Protein AF-A0A800DMW5-F1 (afdb_monomer_lite)

Structure (mmCIF, N/CA/C/O backbone):
data_AF-A0A800DMW5-F1
#
_entry.id   AF-A0A800DMW5-F1
#
loop_
_atom_site.group_PDB
_atom_site.id
_atom_site.type_symbol
_atom_site.label_atom_id
_atom_site.label_alt_id
_atom_site.label_comp_id
_atom_site.label_asym_id
_atom_site.label_entity_id
_atom_site.label_seq_id
_atom_site.pdbx_PDB_ins_code
_atom_site.Cartn_x
_atom_site.Cartn_y
_atom_site.Cartn_z
_atom_site.occupancy
_atom_site.B_iso_or_equiv
_atom_site.auth_seq_id
_atom_site.auth_comp_id
_atom_site.auth_asym_id
_atom_site.auth_atom_id
_atom_site.pdbx_PDB_model_num
ATOM 1 N N . MET A 1 1 ? -12.507 16.345 36.705 1.00 43.25 1 MET A N 1
ATOM 2 C CA . MET A 1 1 ? -12.573 17.531 35.818 1.00 43.25 1 MET A CA 1
ATOM 3 C C . MET A 1 1 ? -13.017 17.084 34.429 1.00 43.25 1 MET A C 1
ATOM 5 O O . MET A 1 1 ? -12.332 16.263 33.837 1.00 43.25 1 MET A O 1
ATOM 9 N N . LYS A 1 2 ? -14.169 17.547 33.919 1.00 49.44 2 LYS A N 1
ATOM 10 C CA . LYS A 1 2 ? -14.562 17.287 32.521 1.00 49.44 2 LYS A CA 1
ATOM 11 C C . LYS A 1 2 ? -13.720 18.191 31.621 1.00 49.44 2 LYS A C 1
ATOM 13 O O . LYS A 1 2 ? -13.808 19.409 31.737 1.00 49.44 2 LYS A O 1
ATOM 18 N N . SER A 1 3 ? -12.878 17.605 30.775 1.00 57.31 3 SER A N 1
ATOM 19 C CA . SER A 1 3 ? -12.118 18.364 29.781 1.00 57.31 3 SER A CA 1
ATOM 20 C C . SER A 1 3 ? -13.110 18.980 28.786 1.00 57.31 3 SER A C 1
ATOM 22 O O . SER A 1 3 ? -13.932 18.280 28.190 1.00 57.31 3 SER A O 1
ATOM 24 N N . ASN A 1 4 ? -13.095 20.307 28.665 1.00 63.50 4 ASN A N 1
ATOM 25 C CA . ASN A 1 4 ? -13.9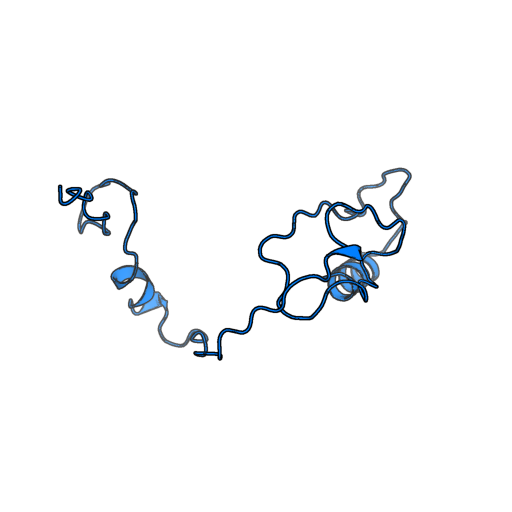30 21.036 27.716 1.00 63.50 4 ASN A CA 1
ATOM 26 C C . ASN A 1 4 ? -13.307 20.848 26.321 1.00 63.50 4 ASN A C 1
ATOM 28 O O . ASN A 1 4 ? -12.524 21.678 25.858 1.00 63.50 4 ASN A O 1
ATOM 32 N N . ARG A 1 5 ? -13.560 19.700 25.677 1.00 65.50 5 ARG A N 1
ATOM 33 C CA . ARG A 1 5 ? -13.097 19.455 24.303 1.00 65.50 5 ARG A CA 1
ATOM 34 C C . ARG A 1 5 ? -13.692 20.532 23.398 1.00 65.50 5 ARG A C 1
ATOM 36 O O . ARG A 1 5 ? -14.913 20.659 23.308 1.00 65.50 5 ARG A O 1
ATOM 43 N N . ARG A 1 6 ? -12.833 21.299 22.716 1.00 69.94 6 ARG A N 1
ATOM 44 C CA . ARG A 1 6 ? -13.268 22.192 21.634 1.00 69.94 6 ARG A CA 1
ATOM 45 C C . ARG A 1 6 ? -14.056 21.359 20.623 1.00 69.94 6 ARG A C 1
ATOM 47 O O . ARG A 1 6 ? -13.559 20.329 20.169 1.00 69.94 6 ARG A O 1
ATOM 54 N N . LYS A 1 7 ? -15.284 21.786 20.309 1.00 79.31 7 LYS A N 1
ATOM 55 C CA . LYS A 1 7 ? -16.064 21.174 19.230 1.00 79.31 7 LYS A CA 1
ATOM 56 C C . LYS A 1 7 ? -15.272 21.296 17.928 1.00 79.31 7 LYS A C 1
ATOM 58 O O . LYS A 1 7 ? -14.618 22.314 17.696 1.00 79.31 7 LYS A O 1
ATOM 63 N N . GLY A 1 8 ? -15.318 20.235 17.128 1.00 87.50 8 GLY A N 1
ATOM 64 C CA . GLY A 1 8 ? -14.763 20.227 15.784 1.00 87.50 8 GLY A CA 1
ATOM 65 C C . GLY A 1 8 ? -15.374 21.323 14.911 1.00 87.50 8 GLY A C 1
ATOM 66 O O . GLY A 1 8 ? -16.383 21.941 15.250 1.00 87.50 8 GLY A O 1
ATOM 67 N N . THR A 1 9 ? -14.724 21.586 13.792 1.00 92.12 9 THR A N 1
ATOM 68 C CA . THR A 1 9 ? -15.168 22.570 12.798 1.00 92.12 9 THR A CA 1
ATOM 69 C C . THR A 1 9 ? -16.100 21.917 11.780 1.00 92.12 9 THR A C 1
ATOM 71 O O . THR A 1 9 ? -16.104 20.703 11.647 1.00 92.12 9 THR A O 1
ATOM 74 N N . GLN A 1 10 ? -16.885 22.701 11.051 1.00 91.75 10 GLN A N 1
ATOM 75 C CA . GLN A 1 10 ? -17.679 22.225 9.914 1.00 91.75 10 GLN A CA 1
ATOM 76 C C . GLN A 1 10 ? -17.590 23.251 8.785 1.00 91.75 10 GLN A C 1
ATOM 78 O O . GLN A 1 10 ? -17.141 24.381 9.004 1.00 91.75 10 GLN A O 1
ATOM 83 N N . THR A 1 11 ? -17.976 22.862 7.573 1.00 90.44 11 THR A N 1
ATOM 84 C CA . THR A 1 11 ? -17.944 23.772 6.420 1.00 90.44 11 THR A CA 1
ATOM 85 C C . THR A 1 11 ? -18.877 24.966 6.662 1.00 90.44 11 THR A C 1
ATOM 87 O O . THR A 1 11 ? -20.037 24.790 7.031 1.00 90.44 11 THR A O 1
ATOM 90 N N . SER A 1 12 ? -18.355 26.186 6.488 1.00 88.44 12 SER A N 1
ATOM 91 C CA . SER A 1 12 ? -19.148 27.422 6.539 1.00 88.44 12 SER A CA 1
ATOM 92 C C . SER A 1 12 ? -19.872 27.630 5.213 1.00 88.44 12 SER A C 1
ATOM 94 O O . SER A 1 12 ? -19.358 27.251 4.163 1.00 88.44 12 SER A O 1
ATOM 96 N N . SER A 1 13 ? -21.029 28.289 5.246 1.00 89.75 13 SER A N 1
ATOM 97 C CA . SER A 1 13 ? -21.720 28.731 4.031 1.00 89.75 13 SER A CA 1
ATOM 98 C C . SER A 1 13 ? -20.926 29.782 3.247 1.00 89.75 13 SER A C 1
ATOM 100 O O . SER A 1 13 ? -21.142 29.938 2.049 1.00 89.75 13 SER A O 1
ATOM 102 N N . PHE A 1 14 ? -20.019 30.508 3.909 1.00 90.50 14 PHE A N 1
ATOM 103 C CA . PHE A 1 14 ? -19.172 31.525 3.289 1.00 90.50 14 PHE A CA 1
ATOM 104 C C . PHE A 1 14 ? -17.850 31.720 4.050 1.00 90.50 14 PHE A C 1
ATOM 106 O O . PHE A 1 14 ? -17.793 31.561 5.274 1.00 90.50 14 PHE A O 1
ATOM 113 N N . GLY A 1 15 ? -16.790 32.101 3.332 1.00 88.81 15 GLY A N 1
ATOM 114 C CA . GLY A 1 15 ? -15.454 32.308 3.897 1.00 88.81 15 GLY A CA 1
ATOM 115 C C . GLY A 1 15 ? -14.758 31.011 4.328 1.00 88.81 15 GLY A C 1
ATOM 116 O O . GLY A 1 15 ? -15.199 29.908 4.008 1.00 88.81 15 GLY A O 1
ATOM 117 N N . VAL A 1 16 ? -13.643 31.141 5.054 1.00 81.00 16 VAL A N 1
ATOM 118 C CA . VAL A 1 16 ? -12.819 29.998 5.478 1.00 81.00 16 VAL A CA 1
ATOM 119 C C . VAL A 1 16 ? -12.775 29.914 7.009 1.00 81.00 16 VAL A C 1
ATOM 121 O O . VAL A 1 16 ? -12.029 30.666 7.635 1.00 81.00 16 VAL A O 1
ATOM 124 N N . PRO A 1 17 ? -13.562 29.022 7.642 1.00 81.25 17 PRO A N 1
ATOM 125 C CA . PRO A 1 17 ? -13.427 28.722 9.065 1.00 81.25 17 PRO A CA 1
ATOM 126 C C . PRO A 1 17 ? -12.211 27.809 9.325 1.00 81.25 17 PRO A C 1
ATOM 128 O O . PRO A 1 17 ? -11.483 27.419 8.410 1.00 81.25 17 PRO A O 1
ATOM 131 N N . GLY A 1 18 ? -11.992 27.433 10.590 1.00 82.06 18 GLY A N 1
ATOM 132 C CA . GLY A 1 18 ? -10.945 26.477 10.967 1.00 82.06 18 GLY A CA 1
ATOM 133 C C . GLY A 1 18 ? -11.162 25.064 10.399 1.00 82.06 18 GLY A C 1
ATOM 134 O O . GLY A 1 18 ? -12.261 24.706 9.980 1.00 82.06 18 GLY A O 1
ATOM 135 N N . ARG A 1 19 ? -10.108 24.239 10.437 1.00 86.94 19 ARG A N 1
ATOM 136 C CA . ARG A 1 19 ? -10.098 22.833 9.975 1.00 86.94 19 ARG A CA 1
ATOM 137 C C . ARG A 1 19 ? -9.640 21.869 11.073 1.00 86.94 19 ARG A C 1
ATOM 139 O O . ARG A 1 19 ? -8.791 21.012 10.865 1.00 86.94 19 ARG A O 1
ATOM 146 N N . ILE A 1 20 ? -10.162 22.055 12.278 1.00 90.69 20 ILE A N 1
ATOM 147 C CA . ILE A 1 20 ? -9.801 21.259 13.458 1.00 90.69 20 ILE A CA 1
ATOM 148 C C . ILE A 1 20 ? -10.924 20.255 13.691 1.00 90.69 20 ILE A C 1
ATOM 150 O O . ILE A 1 20 ? -12.065 20.681 13.854 1.00 90.69 20 ILE A O 1
ATOM 154 N N . GLY A 1 21 ? -10.627 18.950 13.667 1.00 88.94 21 GLY A N 1
ATOM 155 C CA . GLY A 1 21 ? -11.639 17.893 13.821 1.00 88.94 21 GLY A CA 1
ATOM 156 C C . GLY A 1 21 ? -12.847 18.107 12.903 1.00 88.94 21 GLY A C 1
ATOM 157 O O . GLY A 1 21 ? -13.970 18.176 13.391 1.00 88.94 21 GLY A O 1
ATOM 158 N N . HIS A 1 22 ? -12.590 18.373 11.620 1.00 91.12 22 HIS A N 1
ATOM 159 C CA . HIS A 1 22 ? -13.588 18.905 10.697 1.00 91.12 22 HIS A CA 1
ATOM 160 C C . HIS A 1 22 ? -14.642 17.860 10.310 1.00 91.12 22 HIS A C 1
ATOM 162 O O . HIS A 1 22 ? -14.304 16.827 9.734 1.00 91.12 22 HIS A O 1
ATOM 168 N N . ASP A 1 23 ? -15.912 18.155 10.569 1.00 91.81 23 ASP A N 1
ATOM 169 C CA . ASP A 1 23 ? -17.048 17.381 10.088 1.00 91.81 23 ASP A CA 1
ATOM 170 C C . ASP A 1 23 ? -17.370 17.773 8.638 1.00 91.81 23 ASP A C 1
ATOM 172 O O . ASP A 1 23 ? -17.811 18.888 8.344 1.00 91.81 23 ASP A O 1
ATOM 176 N N . SER A 1 24 ? -17.118 16.837 7.723 1.00 91.62 24 SER A N 1
ATOM 177 C CA . SER A 1 24 ? -17.358 16.976 6.282 1.00 91.62 24 SER A CA 1
ATOM 178 C C . SER A 1 24 ? -18.634 16.263 5.817 1.00 91.62 24 SER A C 1
ATOM 180 O O . SER A 1 24 ? -18.875 16.177 4.611 1.00 91.62 24 SER A O 1
ATOM 182 N N . THR A 1 25 ? -19.482 15.794 6.744 1.00 90.94 25 THR A N 1
ATOM 183 C CA . THR A 1 25 ? -20.695 15.015 6.438 1.00 90.94 25 THR A CA 1
ATOM 184 C C . THR A 1 25 ? -21.584 15.724 5.416 1.00 90.94 25 THR A C 1
ATOM 186 O O . THR A 1 25 ? -21.982 15.114 4.429 1.00 90.94 25 THR A O 1
ATOM 189 N N . THR A 1 26 ? -21.836 17.027 5.579 1.00 91.62 26 THR A N 1
ATOM 190 C CA . THR A 1 26 ? -22.666 17.810 4.644 1.00 91.62 26 THR A CA 1
ATOM 191 C C . THR A 1 26 ? -22.112 17.825 3.216 1.00 91.62 26 THR A C 1
ATOM 193 O O . THR A 1 26 ? -22.881 17.767 2.260 1.00 91.62 26 THR A O 1
ATOM 196 N N . PHE A 1 27 ? -20.786 17.888 3.050 1.00 91.31 27 PHE A N 1
ATOM 197 C CA . PHE A 1 27 ? -20.147 17.897 1.732 1.00 91.31 27 PHE A CA 1
ATOM 198 C C . PHE A 1 27 ? -20.296 16.542 1.030 1.00 91.31 27 PHE A C 1
ATOM 200 O O . PHE A 1 27 ? -20.760 16.492 -0.111 1.00 91.31 27 PHE A O 1
ATOM 207 N N . TYR A 1 28 ? -19.985 15.446 1.728 1.00 90.38 28 TYR A N 1
ATOM 208 C CA . TYR A 1 28 ? -20.113 14.088 1.184 1.00 90.38 28 TYR A CA 1
ATOM 209 C C . TYR A 1 28 ? -21.571 13.622 1.036 1.00 90.38 28 TYR A C 1
ATOM 211 O O . TYR A 1 28 ? -21.849 12.726 0.247 1.00 90.38 28 TYR A O 1
ATOM 219 N N . ALA A 1 29 ? -22.518 14.253 1.739 1.00 90.69 29 ALA A N 1
ATOM 220 C CA . ALA A 1 29 ? -23.955 14.037 1.560 1.00 90.69 29 ALA A CA 1
ATOM 221 C C . ALA A 1 29 ? -24.567 14.854 0.402 1.00 90.69 29 ALA A C 1
ATOM 223 O O . ALA A 1 29 ? -25.759 14.718 0.122 1.00 90.69 29 ALA A O 1
ATOM 224 N N . SER A 1 30 ? -23.793 15.723 -0.258 1.00 93.31 30 SER A N 1
ATOM 225 C CA . SER A 1 30 ? -24.287 16.542 -1.369 1.00 93.31 30 SER A CA 1
ATOM 226 C C . SER A 1 30 ? -24.544 15.716 -2.636 1.00 93.31 30 SER A C 1
ATOM 228 O O . SER A 1 30 ? -23.995 14.630 -2.826 1.00 93.31 30 SER A O 1
ATOM 230 N N . ARG A 1 31 ? -25.341 16.270 -3.561 1.00 95.88 31 ARG A N 1
ATOM 231 C CA . ARG A 1 31 ? -25.677 15.616 -4.840 1.00 95.88 31 ARG A CA 1
ATOM 232 C C . ARG A 1 31 ? -24.468 15.310 -5.725 1.00 95.88 31 ARG A C 1
ATOM 234 O O . ARG A 1 31 ? -24.583 14.479 -6.614 1.00 95.88 31 ARG A O 1
ATOM 241 N N . LEU A 1 32 ? -23.313 15.934 -5.477 1.00 93.69 32 LEU A N 1
ATOM 242 C CA . LEU A 1 32 ? -22.068 15.612 -6.181 1.00 93.69 32 LEU A CA 1
ATOM 243 C C . LEU A 1 32 ? -21.700 14.124 -6.051 1.00 93.69 32 LEU A C 1
ATOM 245 O O . LEU A 1 32 ? -21.122 13.554 -6.970 1.00 93.69 32 LEU A O 1
ATOM 249 N N . TYR A 1 33 ? -22.056 13.504 -4.924 1.00 92.44 33 TYR A N 1
ATOM 250 C CA . TYR A 1 33 ? -21.789 12.095 -4.639 1.00 92.44 33 TYR A CA 1
ATOM 251 C C . TYR A 1 33 ? -22.997 11.187 -4.933 1.00 92.44 33 TYR A C 1
ATOM 253 O O . TYR A 1 33 ? -22.969 9.991 -4.632 1.00 92.44 33 TYR A O 1
ATOM 261 N N . GLU A 1 34 ? -24.069 11.723 -5.527 1.00 93.00 34 GLU A N 1
ATOM 262 C CA . GLU A 1 34 ? -25.233 10.942 -5.948 1.00 93.00 34 GLU A CA 1
ATOM 263 C C . GLU A 1 34 ? -24.818 9.960 -7.060 1.00 93.00 34 GLU A C 1
ATOM 265 O O . GLU A 1 34 ? -24.283 10.354 -8.091 1.00 93.00 34 GLU A O 1
ATOM 270 N N . GLY A 1 35 ? -25.022 8.658 -6.837 1.00 90.06 35 GLY A N 1
ATOM 271 C CA . GLY A 1 35 ? -24.662 7.603 -7.796 1.00 90.06 35 GLY A CA 1
ATOM 272 C C . GLY A 1 35 ? -23.221 7.085 -7.709 1.00 90.06 35 GLY A C 1
ATOM 273 O O . GLY A 1 35 ? -22.906 6.097 -8.371 1.00 90.06 35 GLY A O 1
ATOM 274 N N . LEU A 1 36 ? -22.361 7.673 -6.870 1.00 91.44 36 LEU A N 1
ATOM 275 C CA . LEU A 1 36 ? -21.041 7.100 -6.595 1.00 91.44 36 LEU A CA 1
ATOM 276 C C . LEU A 1 36 ? -21.148 5.850 -5.698 1.00 91.44 36 LEU A C 1
ATOM 278 O O . LEU A 1 36 ? -22.083 5.744 -4.893 1.00 91.44 36 LEU A O 1
ATOM 282 N N . PRO A 1 37 ? -20.204 4.892 -5.809 1.00 89.25 37 PRO A N 1
ATOM 283 C CA . PRO A 1 37 ? -20.157 3.735 -4.925 1.00 89.25 37 PRO A CA 1
ATOM 284 C C . PRO A 1 37 ? -20.136 4.173 -3.460 1.00 89.25 37 PRO A C 1
ATOM 286 O O . PRO A 1 37 ? -19.271 4.937 -3.038 1.00 89.25 37 PRO A O 1
ATOM 289 N N . LYS A 1 38 ? -21.101 3.685 -2.678 1.00 83.94 38 LYS A N 1
ATOM 290 C CA . LYS A 1 38 ? -21.125 3.909 -1.232 1.00 83.94 38 LYS A CA 1
ATOM 291 C C . LYS A 1 38 ? -20.228 2.895 -0.545 1.00 83.94 38 LYS A C 1
ATOM 293 O O . LYS A 1 38 ? -20.223 1.716 -0.910 1.00 83.94 38 LYS A O 1
ATOM 298 N N . GLU A 1 39 ? -19.525 3.347 0.485 1.00 82.88 39 GLU A N 1
ATOM 299 C CA . GLU A 1 39 ? -18.813 2.448 1.382 1.00 82.88 39 GLU A CA 1
ATOM 300 C C . GLU A 1 39 ? -19.786 1.420 1.965 1.00 82.88 39 GLU A C 1
ATOM 302 O O . GLU A 1 39 ? -20.904 1.736 2.388 1.00 82.88 39 GLU A O 1
ATOM 307 N N . LYS A 1 40 ? -19.362 0.159 1.971 1.00 85.62 40 LYS A N 1
ATOM 308 C CA . LYS A 1 40 ? -20.119 -0.910 2.611 1.00 85.62 40 LYS A CA 1
ATOM 309 C C . LYS A 1 40 ? -19.711 -0.949 4.073 1.00 85.62 40 LYS A C 1
ATOM 311 O O . LYS A 1 40 ? -18.524 -0.992 4.380 1.00 85.62 40 LYS A O 1
ATOM 316 N N . LYS A 1 41 ? -20.692 -0.997 4.977 1.00 84.94 41 LYS A N 1
ATOM 317 C CA . LYS A 1 41 ? -20.419 -1.353 6.372 1.00 84.94 41 LYS A CA 1
ATOM 318 C C . LYS A 1 41 ? -19.925 -2.793 6.397 1.00 84.94 41 LYS A C 1
ATOM 320 O O . LYS A 1 41 ? -20.714 -3.725 6.261 1.00 84.94 41 LYS A O 1
ATOM 325 N N . VAL A 1 42 ? -18.618 -2.953 6.526 1.00 89.12 42 VAL A N 1
ATOM 326 C CA . VAL A 1 42 ? -17.974 -4.244 6.744 1.00 89.12 42 VAL A CA 1
ATOM 327 C C . VAL A 1 42 ? -17.765 -4.452 8.236 1.00 89.12 42 VAL A C 1
ATOM 329 O O . VAL A 1 42 ? -17.697 -3.496 9.013 1.00 89.12 42 VAL A O 1
ATOM 332 N N . LYS A 1 43 ? -17.697 -5.714 8.657 1.00 93.12 43 LYS A N 1
ATOM 333 C CA . LYS A 1 43 ? -17.292 -6.037 10.022 1.00 93.12 43 LYS A CA 1
ATOM 334 C C . LYS A 1 43 ? -15.844 -5.583 10.195 1.00 93.12 43 LYS A C 1
ATOM 336 O O . LYS A 1 43 ? -14.990 -5.995 9.418 1.00 93.12 43 LYS A O 1
ATOM 341 N N . TYR A 1 44 ? -15.584 -4.757 11.204 1.00 92.81 44 TYR A N 1
ATOM 342 C CA . TYR A 1 44 ? -14.214 -4.433 11.585 1.00 92.81 44 TYR A CA 1
ATOM 343 C C . TYR A 1 44 ? -13.528 -5.699 12.104 1.00 92.81 44 TYR A C 1
ATOM 345 O O . TYR A 1 44 ? -14.051 -6.367 13.002 1.00 92.81 44 TYR A O 1
ATOM 353 N N . VAL A 1 45 ? -12.391 -6.036 11.506 1.00 95.75 45 VAL A N 1
ATOM 354 C CA . VAL A 1 45 ? -11.533 -7.151 11.901 1.00 95.75 45 VAL A CA 1
ATOM 355 C C . VAL A 1 45 ? -10.128 -6.589 12.007 1.00 95.75 45 VAL A C 1
ATOM 357 O O . VAL A 1 45 ? -9.666 -5.939 11.078 1.00 95.75 45 VAL A O 1
ATOM 360 N N . GLU A 1 46 ? -9.476 -6.837 13.133 1.00 97.12 46 GLU A N 1
ATOM 361 C CA . GLU A 1 46 ? -8.087 -6.469 13.372 1.00 97.12 46 GLU A CA 1
ATOM 362 C C . GLU A 1 46 ? -7.402 -7.683 13.985 1.00 97.12 46 GLU A C 1
ATOM 364 O O . GLU A 1 46 ? -7.808 -8.159 15.050 1.00 97.12 46 GLU A O 1
ATOM 369 N N . ASN A 1 47 ? -6.409 -8.217 13.283 1.00 97.75 47 ASN A N 1
ATOM 370 C CA . ASN A 1 47 ? -5.653 -9.371 13.744 1.00 97.75 47 ASN A CA 1
ATOM 371 C C . ASN A 1 47 ? -4.299 -8.907 14.291 1.00 97.75 47 ASN A C 1
ATOM 373 O O . ASN A 1 47 ? -3.620 -8.114 13.638 1.00 97.75 47 ASN A O 1
ATOM 377 N N . PRO A 1 48 ? -3.861 -9.391 15.465 1.00 97.62 48 PRO A N 1
ATOM 378 C CA . PRO A 1 48 ? -2.554 -9.031 15.988 1.00 97.62 48 PRO A CA 1
ATOM 379 C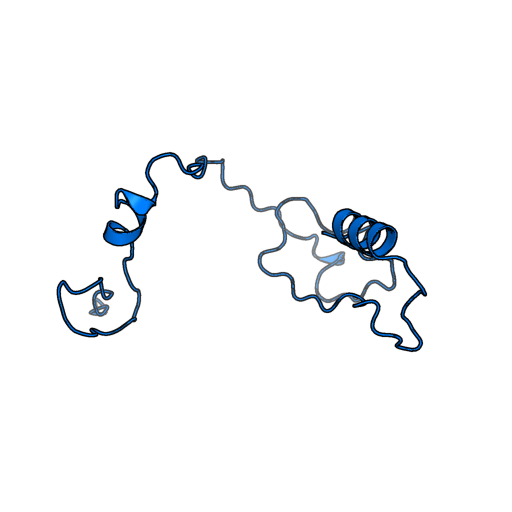 C . PRO A 1 48 ? -1.449 -9.656 15.132 1.00 97.62 48 PRO A C 1
ATOM 381 O O . PRO A 1 48 ? -1.526 -10.826 14.753 1.00 97.62 48 PRO A O 1
ATOM 384 N N . VAL A 1 49 ? -0.383 -8.897 14.883 1.00 97.88 49 VAL A N 1
ATOM 385 C CA . VAL A 1 49 ? 0.850 -9.464 14.327 1.00 97.88 49 VAL A CA 1
ATOM 386 C C . VAL A 1 49 ? 1.510 -10.330 15.411 1.00 97.88 49 VAL A C 1
ATOM 388 O O . VAL A 1 49 ? 1.660 -9.865 16.547 1.00 97.88 49 VAL A O 1
ATOM 391 N N . PRO A 1 50 ? 1.912 -11.577 15.106 1.00 97.81 50 PRO A N 1
ATOM 392 C CA . PRO A 1 50 ? 2.611 -12.419 16.067 1.00 97.81 50 PRO A CA 1
ATOM 393 C C . PRO A 1 50 ? 3.874 -11.738 16.606 1.00 97.81 50 PRO A C 1
ATOM 395 O O . PRO A 1 50 ? 4.670 -11.190 15.844 1.00 97.81 50 PRO A O 1
ATOM 398 N N . VAL A 1 51 ? 4.085 -11.797 17.924 1.00 97.81 51 VAL A N 1
ATOM 399 C CA . VAL A 1 51 ? 5.172 -11.068 18.610 1.00 97.81 51 VAL A CA 1
ATOM 400 C C . VAL A 1 51 ? 6.548 -11.426 18.045 1.00 97.81 51 VAL A C 1
ATOM 402 O O . VAL A 1 51 ? 7.431 -10.578 17.973 1.00 97.81 51 VAL A O 1
ATOM 405 N N . GLN A 1 52 ? 6.732 -12.660 17.567 1.00 97.69 52 GLN A N 1
ATOM 406 C CA . GLN A 1 52 ? 7.975 -13.087 16.933 1.00 97.69 52 GLN A CA 1
ATOM 407 C C . GLN A 1 52 ? 8.287 -12.384 15.603 1.00 97.69 52 GLN A C 1
ATOM 409 O O . GLN A 1 52 ? 9.389 -12.580 15.096 1.00 97.69 52 GLN A O 1
ATOM 414 N N . PHE A 1 53 ? 7.360 -11.620 15.024 1.00 97.62 53 PHE A N 1
ATOM 415 C CA . PHE A 1 53 ? 7.534 -10.895 13.761 1.00 97.62 53 PHE A CA 1
ATOM 416 C C . PHE A 1 53 ? 7.564 -9.366 13.927 1.00 97.62 53 PHE A C 1
ATOM 418 O O . PHE A 1 53 ? 7.868 -8.662 12.968 1.00 97.62 53 PHE A O 1
ATOM 425 N N . ILE A 1 54 ? 7.299 -8.853 15.132 1.00 98.00 54 ILE A N 1
ATOM 426 C CA . ILE A 1 54 ? 7.396 -7.423 15.458 1.00 98.00 54 ILE A CA 1
ATOM 427 C C . ILE A 1 54 ? 8.863 -6.976 15.510 1.00 98.00 54 ILE A C 1
ATOM 429 O O . ILE A 1 54 ? 9.730 -7.743 15.927 1.00 98.00 54 ILE A O 1
ATOM 433 N N . ASP A 1 55 ? 9.123 -5.733 15.089 1.00 97.75 55 ASP A N 1
ATOM 434 C CA . ASP A 1 55 ? 10.441 -5.078 15.098 1.00 97.75 55 ASP A CA 1
ATOM 435 C C . ASP A 1 55 ? 11.542 -5.882 14.389 1.00 97.75 55 ASP A C 1
ATOM 437 O O . ASP A 1 55 ? 12.714 -5.879 14.774 1.00 97.75 55 ASP A O 1
ATOM 441 N N . LYS A 1 56 ? 11.160 -6.583 13.316 1.00 96.94 56 LYS A N 1
ATOM 442 C CA . LY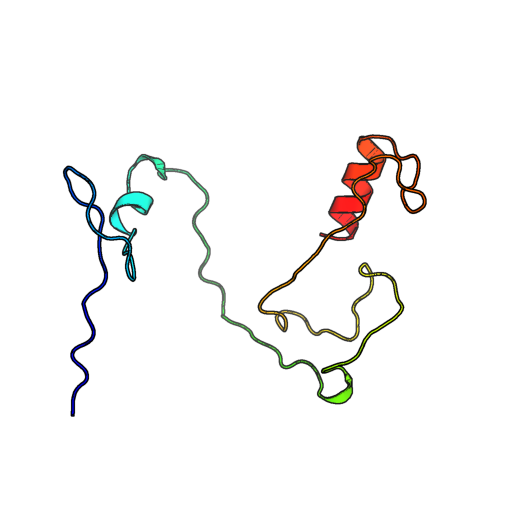S A 1 56 ? 12.066 -7.370 12.480 1.00 96.94 56 LYS A CA 1
ATOM 443 C C . LYS A 1 56 ? 12.102 -6.865 11.049 1.00 96.94 56 LYS A C 1
ATOM 445 O O . LYS A 1 56 ? 11.092 -6.467 10.476 1.00 96.94 56 LYS A O 1
ATOM 450 N N . ILE A 1 57 ? 13.293 -6.945 10.462 1.00 97.19 57 ILE A N 1
ATOM 451 C CA . ILE A 1 57 ? 13.519 -6.707 9.039 1.00 97.19 57 ILE A CA 1
ATOM 452 C C . ILE A 1 57 ? 13.572 -8.065 8.344 1.00 97.19 57 ILE A C 1
ATOM 454 O O . ILE A 1 57 ? 14.417 -8.900 8.666 1.00 97.19 57 ILE A O 1
ATOM 458 N N . PHE A 1 58 ? 12.686 -8.268 7.373 1.00 96.56 58 PHE A N 1
ATOM 459 C CA . PHE A 1 58 ? 12.659 -9.466 6.543 1.00 96.56 58 PHE A CA 1
ATOM 460 C C . PHE A 1 58 ? 13.296 -9.157 5.186 1.00 96.56 58 PHE A C 1
ATOM 462 O O . PHE A 1 58 ? 12.779 -8.348 4.420 1.00 96.56 58 PHE A O 1
ATOM 469 N N . CYS A 1 59 ? 14.426 -9.799 4.878 1.00 96.62 59 CYS A N 1
ATOM 470 C CA . CYS A 1 59 ? 15.080 -9.680 3.573 1.00 96.62 59 CYS A CA 1
ATOM 471 C C . CYS A 1 59 ? 14.398 -10.620 2.567 1.00 96.62 59 CYS A C 1
ATOM 473 O O . CYS A 1 59 ? 14.859 -11.734 2.323 1.00 96.62 59 CYS A O 1
ATOM 475 N N . LYS A 1 60 ? 13.240 -10.199 2.052 1.00 94.81 60 LYS A N 1
ATOM 476 C CA . LYS A 1 60 ? 12.404 -10.971 1.125 1.00 94.81 60 LYS A CA 1
ATOM 477 C C . LYS A 1 60 ? 11.659 -10.050 0.157 1.00 94.81 60 LYS A C 1
ATOM 479 O O . LYS A 1 60 ? 11.679 -8.830 0.303 1.00 94.81 60 LYS A O 1
ATOM 484 N N . SER A 1 61 ? 10.995 -10.638 -0.836 1.00 93.62 61 SER A N 1
ATOM 485 C CA . SER A 1 61 ? 10.096 -9.894 -1.724 1.00 93.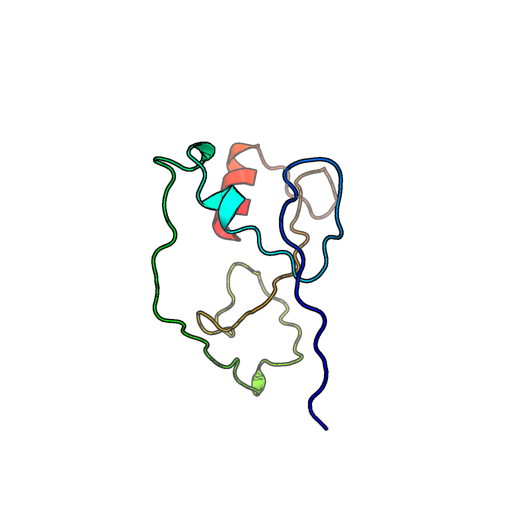62 61 SER A CA 1
ATOM 486 C C . SER A 1 61 ? 8.860 -9.411 -0.962 1.00 93.62 61 SER A C 1
ATOM 488 O O . SER A 1 61 ? 8.229 -10.207 -0.275 1.00 93.62 61 SER A O 1
ATOM 490 N N . SER A 1 62 ? 8.457 -8.152 -1.156 1.00 93.06 62 SER A N 1
ATOM 491 C CA . SER A 1 62 ? 7.205 -7.606 -0.606 1.00 93.06 62 SER A CA 1
ATOM 492 C C . SER A 1 62 ? 5.944 -8.245 -1.197 1.00 93.06 62 SER A C 1
ATOM 494 O O . SER A 1 62 ? 4.866 -8.093 -0.633 1.00 93.06 62 SER A O 1
ATOM 496 N N . GLY A 1 63 ? 6.067 -8.977 -2.311 1.00 92.38 63 GLY A N 1
ATOM 497 C CA . GLY A 1 63 ? 4.977 -9.782 -2.866 1.00 92.38 63 GLY A CA 1
ATOM 498 C C . GLY A 1 63 ? 4.662 -11.042 -2.049 1.00 92.38 63 GLY A C 1
ATOM 499 O O . GLY A 1 63 ? 3.664 -11.701 -2.318 1.00 92.38 63 GLY A O 1
ATOM 500 N N . ASN A 1 64 ? 5.496 -11.391 -1.064 1.00 94.31 64 ASN A N 1
ATOM 501 C CA . ASN A 1 64 ? 5.239 -12.466 -0.112 1.00 94.31 64 ASN A CA 1
ATOM 502 C C . ASN A 1 64 ? 5.420 -11.917 1.309 1.00 94.31 64 ASN A C 1
ATOM 504 O O . ASN A 1 64 ? 6.538 -11.643 1.729 1.00 94.31 64 ASN A O 1
ATOM 508 N N . MET A 1 65 ? 4.331 -11.800 2.064 1.00 94.19 65 MET A N 1
ATOM 509 C CA . MET A 1 65 ? 4.338 -11.305 3.446 1.00 94.19 65 MET A CA 1
ATOM 510 C C . MET A 1 65 ? 3.580 -12.267 4.373 1.00 94.19 65 MET A C 1
ATOM 512 O O . MET A 1 65 ? 2.761 -11.835 5.175 1.00 94.19 65 MET A O 1
ATOM 516 N N . GLU A 1 66 ? 3.827 -13.577 4.243 1.00 96.06 66 GLU A N 1
ATOM 517 C CA . GLU A 1 66 ? 3.170 -14.651 5.021 1.00 96.06 66 GLU A CA 1
ATOM 518 C C . GLU A 1 66 ? 3.261 -14.486 6.552 1.00 96.06 66 GLU A C 1
ATOM 520 O O . GLU A 1 66 ? 2.465 -15.055 7.296 1.00 96.06 66 GLU A O 1
ATOM 525 N N . GLU A 1 67 ? 4.219 -13.700 7.041 1.00 96.44 67 GLU A N 1
ATOM 526 C CA . GLU A 1 67 ? 4.389 -13.372 8.457 1.00 96.44 67 GLU A CA 1
ATOM 527 C C . GLU A 1 67 ? 3.315 -12.403 8.983 1.00 96.44 67 GLU A C 1
ATOM 529 O O . GLU A 1 67 ? 3.111 -12.308 10.197 1.00 96.44 67 GLU A O 1
ATOM 534 N N . LEU A 1 68 ? 2.644 -11.670 8.088 1.00 96.56 68 LEU A N 1
ATOM 535 C CA . LEU A 1 68 ? 1.620 -10.683 8.414 1.00 96.56 68 LEU A CA 1
ATOM 536 C C . LEU A 1 68 ? 0.224 -11.269 8.165 1.00 96.56 68 LEU A C 1
ATOM 538 O O . LEU A 1 68 ? -0.130 -11.534 7.016 1.00 96.56 68 LEU A O 1
ATOM 542 N N . PRO A 1 69 ? -0.597 -11.454 9.212 1.00 97.50 69 PRO A N 1
ATOM 543 C CA . PRO A 1 69 ? -1.984 -11.865 9.035 1.00 97.50 69 PRO A CA 1
ATOM 544 C C . PRO A 1 69 ? -2.812 -10.815 8.282 1.00 97.50 69 PRO A C 1
ATOM 546 O O . PRO A 1 69 ? -2.565 -9.612 8.380 1.00 97.50 69 PRO A O 1
ATOM 549 N N . ASP A 1 70 ? -3.879 -11.254 7.615 1.00 96.75 70 ASP A N 1
ATOM 550 C CA . ASP A 1 70 ? -4.864 -10.338 7.036 1.00 96.75 70 ASP A CA 1
ATOM 551 C C . ASP A 1 70 ? -5.384 -9.349 8.089 1.00 96.75 70 ASP A C 1
ATOM 553 O O . ASP A 1 70 ? -5.655 -9.726 9.228 1.00 96.75 70 ASP A O 1
ATOM 557 N N . ASN A 1 71 ? -5.604 -8.091 7.700 1.00 96.44 71 ASN A N 1
ATOM 558 C CA . ASN A 1 71 ? -6.115 -7.034 8.583 1.00 96.44 71 ASN A CA 1
ATOM 559 C C . ASN A 1 71 ? -5.252 -6.777 9.841 1.00 96.44 71 ASN A C 1
ATOM 561 O O . ASN A 1 71 ? -5.795 -6.509 10.912 1.00 96.44 71 ASN A O 1
ATOM 565 N N . SER A 1 72 ? -3.920 -6.867 9.741 1.00 97.62 72 SER A N 1
ATOM 566 C CA . SER A 1 72 ? -3.008 -6.602 10.870 1.00 97.62 72 SER A CA 1
ATOM 567 C C . SER A 1 72 ? -2.212 -5.293 10.771 1.00 97.62 72 SER A C 1
ATOM 569 O O . SER A 1 72 ? -1.481 -4.946 11.700 1.00 97.62 72 SER A O 1
ATOM 571 N N . ILE A 1 73 ? -2.298 -4.574 9.645 1.00 95.94 73 ILE A N 1
ATOM 572 C CA . ILE A 1 73 ? -1.480 -3.387 9.349 1.00 95.94 73 ILE A CA 1
ATOM 573 C C . ILE A 1 73 ? -2.353 -2.136 9.265 1.00 95.94 73 ILE A C 1
ATOM 575 O O . ILE A 1 73 ? -3.299 -2.075 8.487 1.00 95.94 73 ILE A O 1
ATOM 579 N N . HIS A 1 74 ? -1.984 -1.113 10.037 1.00 96.25 74 HIS A N 1
ATOM 580 C CA . HIS A 1 74 ? -2.697 0.169 10.097 1.00 96.25 74 HIS A CA 1
ATOM 581 C C . HIS A 1 74 ? -2.157 1.217 9.118 1.00 96.25 74 HIS A C 1
ATOM 583 O O . HIS A 1 74 ? -2.899 2.076 8.649 1.00 96.25 74 HIS A O 1
ATOM 589 N N . LEU A 1 75 ? -0.853 1.174 8.838 1.00 96.00 75 LEU A N 1
ATOM 590 C CA . LEU A 1 75 ? -0.169 2.106 7.953 1.00 96.00 75 LEU A CA 1
ATOM 591 C C . LEU A 1 75 ? 0.942 1.369 7.217 1.00 96.00 75 LEU A C 1
ATOM 593 O O . LEU A 1 75 ? 1.739 0.663 7.831 1.00 96.00 75 LEU A O 1
ATOM 597 N N . MET A 1 76 ? 1.013 1.588 5.910 1.00 94.00 76 MET A N 1
ATOM 598 C CA . MET A 1 76 ? 2.094 1.103 5.0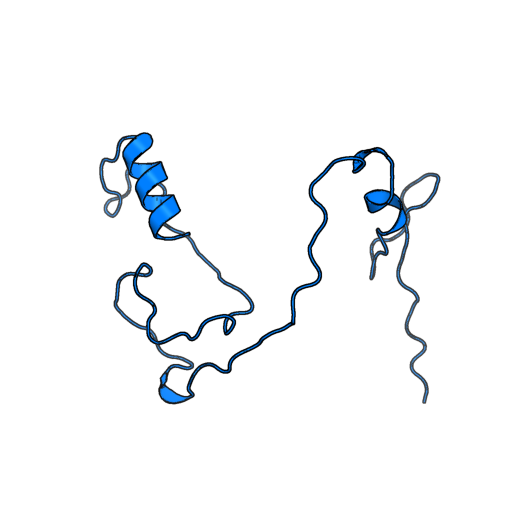70 1.00 94.00 76 MET A CA 1
ATOM 599 C C . MET A 1 76 ? 2.819 2.301 4.465 1.00 94.00 76 MET A C 1
ATOM 601 O O . MET A 1 76 ? 2.188 3.198 3.908 1.00 94.00 76 MET A O 1
ATOM 605 N N . ILE A 1 77 ? 4.144 2.320 4.580 1.00 95.25 77 ILE A N 1
ATOM 606 C CA . ILE A 1 77 ? 4.999 3.330 3.954 1.00 95.25 77 ILE A CA 1
ATOM 607 C C . ILE A 1 77 ? 5.807 2.613 2.884 1.00 95.25 77 ILE A C 1
ATOM 609 O O . ILE A 1 77 ? 6.557 1.689 3.194 1.00 95.25 77 ILE A O 1
ATOM 613 N N . THR A 1 78 ? 5.636 3.014 1.627 1.00 92.75 78 THR A N 1
ATOM 614 C CA . THR A 1 78 ? 6.323 2.387 0.496 1.00 92.75 78 THR A CA 1
ATOM 615 C C . THR A 1 78 ? 6.953 3.430 -0.416 1.00 92.75 78 THR A C 1
ATOM 617 O O . THR A 1 78 ? 6.491 4.564 -0.527 1.00 92.75 78 THR A O 1
ATOM 620 N N . SER A 1 79 ? 8.042 3.023 -1.059 1.00 91.06 79 SER A N 1
ATOM 621 C CA . SER A 1 79 ? 8.724 3.736 -2.135 1.00 91.06 79 SER A CA 1
ATOM 622 C C . SER A 1 79 ? 9.158 2.675 -3.150 1.00 91.06 79 SER A C 1
ATOM 624 O O . SER A 1 79 ? 10.343 2.330 -3.189 1.00 91.06 79 SER A O 1
ATOM 626 N N . PRO A 1 80 ? 8.212 2.047 -3.877 1.00 91.19 80 PRO A N 1
ATOM 627 C CA . PRO A 1 80 ? 8.564 0.986 -4.812 1.00 91.19 80 PRO A CA 1
ATOM 628 C C . PRO A 1 80 ? 9.444 1.528 -5.949 1.00 91.19 80 PRO A C 1
ATOM 630 O O . PRO A 1 80 ? 9.492 2.742 -6.162 1.00 91.19 80 PRO A O 1
ATOM 633 N N . PRO A 1 81 ? 10.112 0.646 -6.709 1.00 92.56 81 PRO A N 1
ATOM 634 C CA . PRO A 1 81 ? 10.795 1.027 -7.939 1.00 92.56 81 PRO A CA 1
ATOM 635 C C . PRO A 1 81 ? 9.848 1.780 -8.882 1.00 92.56 81 PRO A C 1
ATOM 637 O O . PRO A 1 81 ? 8.695 1.379 -9.078 1.00 92.56 81 PRO A O 1
ATOM 640 N N . TYR A 1 82 ? 10.326 2.888 -9.447 1.00 93.50 82 TYR A N 1
ATOM 641 C CA . TYR A 1 82 ? 9.518 3.771 -10.295 1.00 93.50 82 TYR A CA 1
ATOM 642 C C . TYR A 1 82 ? 9.830 3.634 -11.785 1.00 93.50 82 TYR A C 1
ATOM 644 O O . TYR A 1 82 ? 9.238 4.358 -12.584 1.00 93.50 82 TYR A O 1
ATOM 652 N N . ASN A 1 83 ? 10.724 2.710 -12.164 1.00 94.88 83 ASN A N 1
ATOM 653 C CA . ASN A 1 83 ? 11.121 2.499 -13.556 1.00 94.88 83 ASN A CA 1
ATOM 654 C C . ASN A 1 83 ? 11.665 3.801 -14.188 1.00 94.88 83 ASN A C 1
ATOM 656 O O . ASN A 1 83 ? 11.304 4.165 -15.305 1.00 94.88 83 ASN A O 1
ATOM 660 N N . VAL A 1 84 ? 12.494 4.543 -13.435 1.00 95.62 84 VAL A N 1
ATOM 661 C CA . VAL A 1 84 ? 13.060 5.855 -13.824 1.00 95.62 84 VAL A CA 1
ATOM 662 C C . VAL A 1 84 ? 14.539 5.765 -14.222 1.00 95.62 84 VAL A C 1
ATOM 664 O O . VAL A 1 84 ? 15.214 6.788 -14.341 1.00 95.62 84 VAL A O 1
ATOM 667 N N . GLY A 1 85 ? 15.046 4.545 -14.421 1.00 93.88 85 GLY A N 1
ATOM 668 C CA . GLY A 1 85 ? 16.410 4.271 -14.870 1.00 93.88 85 GLY A CA 1
ATOM 669 C C . GLY A 1 85 ? 17.448 4.289 -13.749 1.00 93.88 85 GLY A C 1
ATOM 670 O O . GLY A 1 85 ? 18.595 4.659 -13.989 1.00 93.88 85 GLY A O 1
ATOM 671 N N . LYS A 1 86 ? 17.058 3.957 -12.513 1.00 94.38 86 LYS A N 1
ATOM 672 C CA . LYS A 1 86 ? 18.018 3.700 -11.428 1.00 94.38 86 LYS A CA 1
ATOM 673 C C . LYS A 1 86 ? 18.666 2.329 -11.599 1.00 94.38 86 LYS A C 1
ATOM 675 O O . LYS A 1 86 ? 18.087 1.450 -12.219 1.00 94.38 86 LYS A O 1
ATOM 680 N N . ASP A 1 87 ? 19.823 2.125 -10.973 1.00 94.38 87 ASP A N 1
ATOM 681 C CA . ASP A 1 87 ? 20.589 0.868 -11.069 1.00 94.38 87 ASP A CA 1
ATOM 682 C C . ASP A 1 87 ? 19.810 -0.377 -10.601 1.00 94.38 87 ASP A C 1
ATOM 684 O O . ASP A 1 87 ? 20.160 -1.499 -10.951 1.00 94.38 87 ASP A O 1
ATOM 688 N N . TYR A 1 88 ? 18.764 -0.182 -9.793 1.00 88.19 88 TYR A N 1
ATOM 689 C CA . TYR A 1 88 ? 17.874 -1.232 -9.293 1.00 88.19 88 TYR A CA 1
ATOM 690 C C . TYR A 1 88 ? 16.544 -1.332 -10.054 1.00 88.19 88 TYR A C 1
ATOM 692 O O . TYR A 1 88 ? 15.717 -2.175 -9.708 1.00 88.19 88 TYR A O 1
ATOM 700 N N . ASP A 1 89 ? 16.295 -0.454 -11.027 1.00 93.62 89 ASP A N 1
ATOM 701 C CA . ASP A 1 89 ? 15.122 -0.560 -11.886 1.00 93.62 89 ASP A CA 1
ATOM 702 C C . ASP A 1 89 ? 15.390 -1.610 -12.974 1.00 93.62 89 ASP A C 1
ATOM 704 O O . ASP A 1 89 ? 16.456 -1.654 -13.591 1.00 93.62 89 ASP A O 1
ATOM 708 N N . GLU A 1 90 ? 14.390 -2.439 -13.248 1.00 92.94 90 GLU A N 1
ATOM 709 C CA . GLU A 1 90 ? 14.359 -3.228 -14.478 1.00 92.94 90 GLU A CA 1
ATOM 710 C C . GLU A 1 90 ? 14.010 -2.313 -15.669 1.00 92.94 90 GLU A C 1
ATOM 712 O O . GLU A 1 90 ? 13.442 -1.242 -15.485 1.00 92.94 90 GLU A O 1
ATOM 717 N N . ASN A 1 91 ? 14.334 -2.706 -16.905 1.00 94.94 91 ASN A N 1
ATOM 718 C CA . ASN A 1 91 ? 13.951 -1.941 -18.100 1.00 94.94 91 ASN A CA 1
ATOM 719 C C . ASN A 1 91 ? 12.558 -2.369 -18.589 1.00 94.94 91 ASN A C 1
ATOM 721 O O . ASN A 1 91 ? 12.438 -3.074 -19.591 1.00 94.94 91 ASN A O 1
ATOM 725 N N . LEU A 1 92 ? 11.519 -1.997 -17.838 1.00 96.69 92 LEU A N 1
ATOM 726 C CA . LEU A 1 92 ? 10.145 -2.430 -18.097 1.00 96.69 92 LEU A CA 1
ATOM 727 C C . LEU A 1 92 ? 9.436 -1.515 -19.098 1.00 96.69 92 LEU A C 1
ATOM 729 O O . LEU A 1 92 ? 9.527 -0.285 -19.030 1.00 96.69 92 LEU A O 1
ATOM 733 N N . THR A 1 93 ? 8.626 -2.107 -19.972 1.00 97.69 93 THR A N 1
ATOM 734 C CA . THR A 1 93 ? 7.578 -1.386 -20.700 1.00 97.69 93 THR A CA 1
ATOM 735 C C . THR A 1 93 ? 6.505 -0.870 -19.734 1.00 97.69 93 THR A C 1
ATOM 737 O O . THR A 1 93 ? 6.366 -1.335 -18.601 1.00 97.69 93 THR A O 1
ATOM 740 N N . LEU A 1 94 ? 5.674 0.079 -20.180 1.00 96.94 94 LEU A N 1
ATOM 741 C CA . LEU A 1 94 ? 4.571 0.591 -19.357 1.00 96.94 94 LEU A CA 1
ATOM 742 C C . LEU A 1 94 ? 3.586 -0.515 -18.934 1.00 96.94 94 LEU A C 1
ATOM 744 O O . LEU A 1 94 ? 3.039 -0.465 -17.832 1.00 96.94 94 LEU A O 1
ATOM 748 N N . GLU A 1 95 ? 3.336 -1.495 -19.802 1.00 98.12 95 GLU A N 1
ATOM 749 C CA . GLU A 1 95 ? 2.460 -2.625 -19.488 1.00 98.12 95 GLU A CA 1
ATOM 750 C C . GLU A 1 95 ? 3.056 -3.499 -18.380 1.00 98.12 95 GLU A C 1
ATOM 752 O O . GLU A 1 95 ? 2.384 -3.756 -17.378 1.00 98.12 95 GLU A O 1
ATOM 757 N N . GLU A 1 96 ? 4.330 -3.872 -18.510 1.00 97.50 96 GLU A N 1
ATOM 758 C CA . GLU A 1 96 ? 5.050 -4.661 -17.507 1.00 97.50 96 GLU A CA 1
ATOM 759 C C . GLU A 1 96 ? 5.152 -3.918 -16.173 1.00 97.50 96 GLU A C 1
ATOM 761 O O . GLU A 1 96 ? 4.904 -4.508 -15.122 1.00 97.50 96 GLU A O 1
ATOM 766 N N . TYR A 1 97 ? 5.414 -2.607 -16.195 1.00 96.50 97 TYR A N 1
ATOM 767 C CA . TYR A 1 97 ? 5.457 -1.790 -14.983 1.00 96.50 97 TYR A CA 1
ATOM 768 C C . TYR A 1 97 ? 4.099 -1.751 -14.266 1.00 96.50 97 TYR A C 1
ATOM 770 O O . TYR A 1 97 ? 4.016 -1.933 -13.051 1.00 96.50 97 TYR A O 1
ATOM 778 N N . ARG A 1 98 ? 2.992 -1.593 -15.005 1.00 95.25 98 ARG A N 1
ATOM 779 C CA . ARG A 1 98 ? 1.642 -1.642 -14.417 1.00 95.25 98 ARG A CA 1
ATOM 780 C C . ARG A 1 98 ? 1.294 -3.028 -13.879 1.00 95.25 98 ARG A C 1
ATOM 782 O O . ARG A 1 98 ? 0.597 -3.117 -12.869 1.00 95.25 98 ARG A O 1
ATOM 789 N N . ALA A 1 99 ? 1.740 -4.092 -14.545 1.00 95.81 99 ALA A N 1
ATOM 790 C CA . ALA A 1 99 ? 1.570 -5.460 -14.064 1.00 95.81 99 ALA A CA 1
ATOM 791 C C . ALA A 1 99 ? 2.382 -5.710 -12.783 1.00 95.81 99 ALA A C 1
ATOM 793 O O . ALA A 1 99 ? 1.859 -6.301 -11.840 1.00 95.81 99 ALA A O 1
ATOM 794 N N . PHE A 1 100 ? 3.615 -5.199 -12.717 1.00 94.25 100 PHE A N 1
ATOM 795 C CA . PHE A 1 100 ? 4.445 -5.206 -11.515 1.00 94.25 100 PHE A CA 1
ATOM 796 C C . PHE A 1 100 ? 3.735 -4.512 -10.348 1.00 94.25 100 PHE A C 1
ATOM 798 O O . PHE A 1 100 ? 3.559 -5.140 -9.307 1.00 94.25 100 PHE A O 1
ATOM 805 N N . LEU A 1 101 ? 3.254 -3.275 -10.540 1.00 93.50 101 LEU A N 1
ATOM 806 C CA . LEU A 1 101 ? 2.562 -2.516 -9.493 1.00 93.50 101 LEU A CA 1
ATOM 807 C C . LEU A 1 101 ? 1.326 -3.253 -8.962 1.00 93.50 101 LEU A C 1
ATOM 809 O O . LEU A 1 101 ? 1.194 -3.403 -7.759 1.00 93.50 101 LEU A O 1
ATOM 813 N N . LYS A 1 102 ? 0.470 -3.790 -9.841 1.00 93.25 102 LYS A N 1
ATOM 814 C CA . LYS A 1 102 ? -0.732 -4.561 -9.449 1.00 93.25 102 LYS A CA 1
ATOM 815 C C . LYS A 1 102 ? -0.444 -5.868 -8.709 1.00 93.25 102 LYS A C 1
ATOM 817 O O . LYS A 1 102 ? -1.348 -6.459 -8.135 1.00 93.25 102 LYS A O 1
ATOM 822 N N . ARG A 1 103 ? 0.768 -6.404 -8.836 1.00 91.50 103 ARG A N 1
ATOM 823 C CA . ARG A 1 103 ? 1.165 -7.631 -8.141 1.00 91.50 103 ARG A CA 1
ATOM 824 C C . ARG A 1 103 ? 1.611 -7.339 -6.711 1.00 91.50 103 ARG A C 1
ATOM 826 O O . ARG A 1 103 ? 1.536 -8.228 -5.872 1.00 91.50 103 ARG A O 1
ATOM 833 N N . VAL A 1 104 ? 2.114 -6.132 -6.453 1.00 87.69 104 VAL A N 1
ATOM 834 C CA . VAL A 1 104 ? 2.651 -5.724 -5.144 1.00 87.69 104 VAL A CA 1
ATOM 835 C C . VAL A 1 104 ? 1.744 -4.736 -4.392 1.00 87.69 104 VAL A C 1
ATOM 837 O O . VAL A 1 104 ? 2.025 -4.452 -3.229 1.00 87.69 104 VAL A O 1
ATOM 840 N N . TRP A 1 105 ? 0.679 -4.238 -5.034 1.00 80.69 105 TRP A N 1
ATOM 841 C CA . TRP A 1 105 ? -0.385 -3.379 -4.495 1.00 80.69 105 TRP A CA 1
ATOM 842 C C . TRP A 1 105 ? -1.760 -3.975 -4.786 1.00 80.69 105 TRP A C 1
ATOM 844 O O . TRP A 1 105 ? -2.5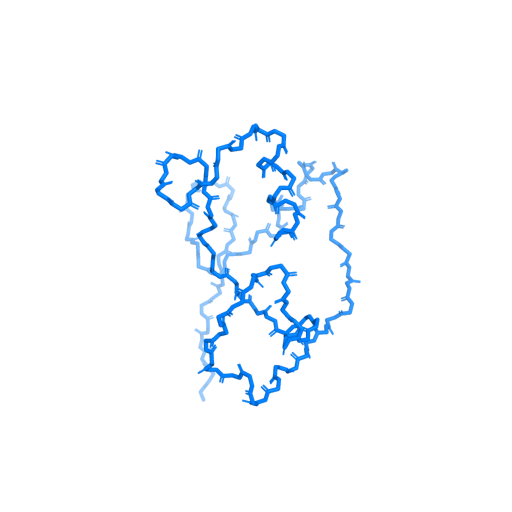99 -3.965 -3.860 1.00 80.69 105 TRP A O 1
#

Secondary structure (DSSP, 8-state):
----PPPPPB--SSS----SS-B-HHHHTSGGGTTSPPPP-PPP--PPPPGGGTT----S-TT--TTS-TT--S---------SS-TT-----HHHHHHHHHHH-

Sequence (105 aa):
MKSNRRKGTQTSSFGVPGRIGHDSTTFYASRLYEGLPKEKKVKYVENPVPVQFIDKIFCKSSGNMEELPDNSIHLMITSPPYNVGKDYDENLTLEEYRAFLKRVW

pLDDT: mean 90.82, std 9.37, range [43.25, 98.12]

Foldseek 3Di:
DPPPPDDADEDDPDDDDDHGNYDDPVVCPDCVCPPPDDDDPDPDDEDAQPPVPPPDDDPDDLLDDVSADPRHDDDDDDDDDPCPPDPPHDVDDPVVVVVVVVSND

Radius of gyration: 21.71 Å; chains: 1; bounding box: 46×47×56 Å